Protein AF-A0A3N9MY67-F1 (afdb_monomer_lite)

Foldseek 3Di:
DPPPDDDCPVVDDPDDDDDDDDFDDDCQVLLLVQQAPPDPDHDDDDPDRPDHVPRDDDDGDDPDDDDDDDDDDD

Sequence (74 aa):
KLPFRVNVTDALKPGANTLEIKVTNLWVNRLIGDQQPGVSRTYTYTTQQFYQADSPLLPSGLLGPVRVVSLKTN

Structure (mmCIF, N/CA/C/O backbone):
data_AF-A0A3N9MY67-F1
#
_entry.id   AF-A0A3N9MY67-F1
#
loop_
_atom_site.group_PDB
_atom_site.id
_atom_site.type_symbol
_atom_site.label_atom_id
_atom_site.label_alt_id
_atom_site.label_comp_id
_atom_site.label_asym_id
_atom_site.label_entity_id
_atom_site.label_seq_id
_atom_site.pdbx_PDB_ins_code
_atom_site.Cartn_x
_atom_site.Cartn_y
_atom_site.Cartn_z
_atom_site.occupancy
_atom_site.B_iso_or_equiv
_atom_site.auth_seq_id
_atom_site.auth_comp_id
_atom_site.auth_asym_id
_atom_site.auth_atom_id
_atom_site.pdbx_PDB_model_num
ATOM 1 N N . LYS A 1 1 ? 9.061 -1.835 10.545 1.00 66.38 1 LYS A N 1
ATOM 2 C CA . LYS A 1 1 ? 9.453 -3.050 11.302 1.00 66.38 1 LYS A CA 1
ATOM 3 C C . LYS A 1 1 ? 8.176 -3.722 11.790 1.00 66.38 1 LYS A C 1
ATOM 5 O O . LYS A 1 1 ? 7.284 -3.004 12.218 1.00 66.38 1 LYS A O 1
ATOM 10 N N . LEU A 1 2 ? 8.061 -5.044 11.653 1.00 84.06 2 LEU A N 1
ATOM 11 C CA . LEU A 1 2 ? 6.911 -5.797 12.162 1.00 84.06 2 LEU A CA 1
ATOM 12 C C . LEU A 1 2 ? 6.949 -5.882 13.700 1.00 84.06 2 LEU A C 1
ATOM 14 O O . LEU A 1 2 ? 8.047 -5.876 14.262 1.00 84.06 2 LEU A O 1
ATOM 18 N N . PRO A 1 3 ? 5.788 -6.001 14.367 1.00 89.62 3 PRO A N 1
ATOM 19 C CA . PRO A 1 3 ? 4.438 -6.020 13.794 1.00 89.62 3 PRO A CA 1
ATOM 20 C C . PRO A 1 3 ? 3.931 -4.615 13.416 1.00 89.62 3 PRO A C 1
ATOM 22 O O . PRO A 1 3 ? 4.155 -3.653 14.142 1.00 89.62 3 PRO A O 1
ATOM 25 N N . PHE A 1 4 ? 3.199 -4.500 12.302 1.00 93.62 4 PHE A N 1
ATOM 26 C CA . PHE A 1 4 ? 2.509 -3.257 11.937 1.00 93.62 4 PHE A CA 1
ATOM 27 C C . PHE A 1 4 ? 1.215 -3.145 12.749 1.00 93.62 4 PHE A C 1
ATOM 29 O O . PHE A 1 4 ? 0.209 -3.773 12.420 1.00 93.62 4 PHE A O 1
ATOM 36 N N . ARG A 1 5 ? 1.266 -2.401 13.856 1.00 94.31 5 ARG A N 1
ATOM 37 C CA . ARG A 1 5 ? 0.134 -2.174 14.764 1.00 94.31 5 ARG A CA 1
ATOM 38 C C . ARG A 1 5 ? 0.106 -0.716 15.196 1.00 94.31 5 ARG A C 1
ATOM 40 O O . ARG A 1 5 ? 1.155 -0.098 15.349 1.00 94.31 5 ARG A O 1
ATOM 47 N N . VAL A 1 6 ? -1.096 -0.204 15.428 1.00 94.44 6 VAL A N 1
ATOM 48 C CA . VAL A 1 6 ? -1.336 1.132 15.971 1.00 94.44 6 VAL A CA 1
ATOM 49 C C . VAL A 1 6 ? -2.396 1.021 17.062 1.00 94.44 6 VAL A C 1
ATOM 51 O O . VAL A 1 6 ? -3.374 0.289 16.900 1.00 94.44 6 VAL A O 1
ATOM 54 N N . ASN A 1 7 ? -2.167 1.681 18.197 1.00 95.25 7 ASN A N 1
ATOM 55 C CA . ASN A 1 7 ? -3.165 1.766 19.256 1.00 95.25 7 ASN A CA 1
ATOM 56 C C . ASN A 1 7 ? -4.218 2.803 18.850 1.00 95.25 7 ASN A C 1
ATOM 58 O O . ASN A 1 7 ? -3.871 3.933 18.518 1.00 95.25 7 ASN A O 1
ATOM 62 N N . VAL A 1 8 ? -5.484 2.399 18.865 1.00 95.75 8 VAL A N 1
ATOM 63 C CA . VAL A 1 8 ? -6.630 3.241 18.505 1.00 95.75 8 VAL A CA 1
ATOM 64 C C . VAL A 1 8 ? -7.643 3.369 19.644 1.00 95.75 8 VAL A C 1
ATOM 66 O O . VAL A 1 8 ? -8.718 3.906 19.408 1.00 95.75 8 VAL A O 1
ATOM 69 N N . THR A 1 9 ? -7.332 2.890 20.858 1.00 95.25 9 THR A N 1
ATOM 70 C CA . THR A 1 9 ? -8.272 2.840 21.996 1.00 95.25 9 THR A CA 1
ATOM 71 C C . THR A 1 9 ? -8.988 4.170 22.214 1.00 95.25 9 THR A C 1
ATOM 73 O O . THR A 1 9 ? -10.213 4.186 22.275 1.00 95.25 9 THR A O 1
ATOM 76 N N . ASP A 1 10 ? -8.248 5.279 22.227 1.00 96.44 10 ASP A N 1
ATOM 77 C CA . ASP A 1 10 ? -8.804 6.608 22.513 1.00 96.44 10 ASP A CA 1
ATOM 78 C C . ASP A 1 10 ? -9.493 7.256 21.299 1.00 96.44 10 ASP A C 1
ATOM 80 O O . ASP A 1 10 ? -10.228 8.230 21.438 1.00 96.44 10 ASP A O 1
ATOM 84 N N . ALA A 1 11 ? -9.254 6.728 20.094 1.00 96.50 11 ALA A N 1
ATOM 85 C CA . ALA A 1 11 ? -9.823 7.240 18.848 1.00 96.50 11 ALA A CA 1
ATOM 86 C C . ALA A 1 11 ? -11.136 6.542 18.457 1.00 96.50 11 ALA A C 1
ATOM 88 O O . ALA A 1 11 ? -11.882 7.054 17.619 1.00 96.50 11 ALA A O 1
ATOM 89 N N . LEU A 1 12 ? -11.411 5.364 19.024 1.00 96.31 12 LEU A N 1
ATOM 90 C CA . LEU A 1 12 ? -12.622 4.602 18.741 1.00 96.31 12 LEU A CA 1
ATOM 91 C C . LEU A 1 12 ? -13.835 5.204 19.454 1.00 96.31 12 LEU A C 1
ATOM 93 O O . LEU A 1 12 ? -13.784 5.566 20.626 1.00 96.31 12 LEU A O 1
ATOM 97 N N . LYS A 1 13 ? -14.970 5.220 18.753 1.00 97.06 13 LYS A N 1
ATOM 98 C CA . LYS A 1 13 ? -16.285 5.548 19.324 1.00 97.06 13 LYS A CA 1
ATOM 99 C C . LYS A 1 13 ? -17.258 4.369 19.204 1.00 97.06 13 LYS A C 1
ATOM 101 O O . LYS A 1 13 ? -17.094 3.550 18.293 1.00 97.06 13 LYS A O 1
ATOM 106 N N . PRO A 1 14 ? -18.287 4.277 20.071 1.00 96.50 14 PRO A N 1
ATOM 107 C CA . PRO A 1 14 ? -19.356 3.296 19.914 1.00 96.50 14 PRO A CA 1
ATOM 108 C C . PRO A 1 14 ? -20.019 3.387 18.533 1.00 96.50 14 PRO A C 1
ATOM 110 O O . PRO A 1 14 ? -20.310 4.477 18.040 1.00 96.50 14 PRO A O 1
ATOM 113 N N . GLY A 1 15 ? -20.277 2.231 17.921 1.00 96.94 15 GLY A N 1
ATOM 114 C CA . GLY A 1 15 ? -20.899 2.135 16.601 1.00 96.94 15 GLY A CA 1
ATOM 115 C C . GLY A 1 15 ? -19.903 2.235 15.442 1.00 96.94 15 GLY A C 1
ATOM 116 O O . GLY A 1 15 ? -18.799 1.689 15.489 1.00 96.94 15 GLY A O 1
ATOM 117 N N . ALA A 1 16 ? -20.326 2.879 14.353 1.00 97.19 16 ALA A N 1
ATOM 118 C CA . ALA A 1 16 ? -19.553 2.943 13.118 1.00 97.19 16 ALA A CA 1
ATOM 119 C C . ALA A 1 16 ? -18.344 3.889 13.230 1.00 97.19 16 ALA A C 1
ATOM 121 O O . ALA A 1 16 ? -18.448 5.020 13.713 1.00 97.19 16 ALA A O 1
ATOM 122 N N . ASN A 1 17 ? -17.204 3.429 12.713 1.00 97.50 17 ASN A N 1
ATOM 123 C CA . ASN A 1 17 ? -15.954 4.178 12.631 1.00 97.50 17 ASN A CA 1
ATOM 124 C C . ASN A 1 17 ? -15.454 4.165 11.181 1.00 97.50 17 ASN A C 1
ATOM 126 O O . ASN A 1 17 ? -15.565 3.147 10.499 1.00 97.50 17 ASN A O 1
ATOM 130 N N . THR A 1 18 ? -14.875 5.276 10.730 1.00 97.44 18 THR A N 1
ATOM 131 C CA . THR A 1 18 ? -14.194 5.356 9.431 1.00 97.44 18 THR A CA 1
ATOM 132 C C . THR A 1 18 ? -12.702 5.150 9.648 1.00 97.44 18 THR A C 1
ATOM 134 O O . THR A 1 18 ? -12.109 5.809 10.498 1.00 97.44 18 THR A O 1
ATOM 137 N N . LEU A 1 19 ? -12.096 4.250 8.8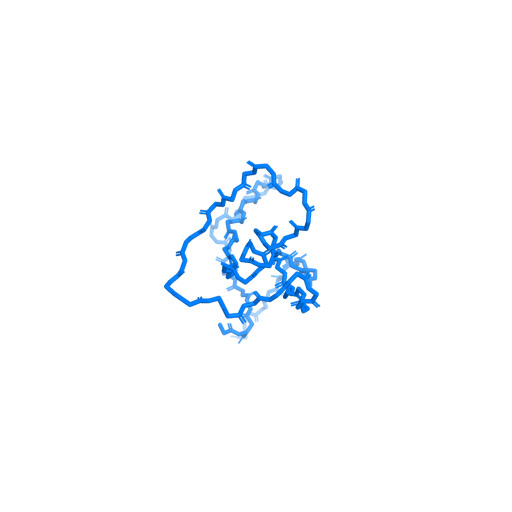74 1.00 95.00 19 LEU A N 1
ATOM 138 C CA . LEU A 1 19 ? -10.664 3.966 8.915 1.00 95.00 19 LEU A CA 1
ATOM 139 C C . LEU A 1 19 ? -10.025 4.353 7.578 1.00 95.00 19 LEU A C 1
ATOM 141 O O . LEU A 1 19 ? -10.406 3.819 6.539 1.00 95.00 19 LEU A O 1
ATOM 145 N N . GLU A 1 20 ? -9.029 5.237 7.614 1.00 97.00 20 GLU A N 1
ATOM 146 C CA . GLU A 1 20 ? -8.205 5.597 6.457 1.00 97.00 20 GLU A CA 1
ATOM 147 C C . GLU A 1 20 ? -6.752 5.185 6.713 1.00 97.00 20 GLU A C 1
ATOM 149 O O . GLU A 1 20 ? -6.177 5.505 7.754 1.00 97.00 20 GLU A O 1
ATOM 154 N N . ILE A 1 21 ? -6.149 4.470 5.760 1.00 95.94 21 ILE A N 1
ATOM 155 C CA . ILE A 1 21 ? -4.752 4.034 5.835 1.00 95.94 21 ILE A CA 1
ATOM 156 C C . ILE 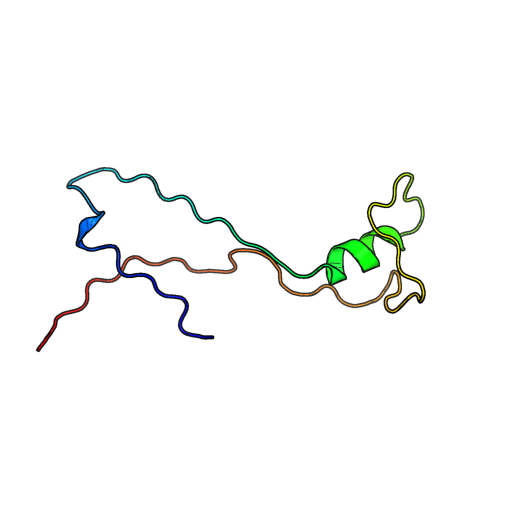A 1 21 ? -4.042 4.483 4.561 1.00 95.94 21 ILE A C 1
ATOM 158 O O . ILE A 1 21 ? -4.311 3.972 3.474 1.00 95.94 21 ILE A O 1
ATOM 162 N N . LYS A 1 22 ? -3.094 5.411 4.705 1.00 97.12 22 LYS A N 1
ATOM 163 C CA . LYS A 1 22 ? -2.201 5.822 3.618 1.00 97.12 22 LYS A CA 1
ATOM 164 C C . LYS A 1 22 ? -1.007 4.873 3.569 1.00 97.12 22 LYS A C 1
ATOM 166 O O . LYS A 1 22 ? -0.242 4.792 4.527 1.00 97.12 22 LYS A O 1
ATOM 171 N N . VAL A 1 23 ? -0.863 4.144 2.464 1.00 96.31 23 VAL A N 1
ATOM 172 C CA . VAL A 1 23 ? 0.235 3.194 2.241 1.00 96.31 23 VAL A CA 1
ATOM 173 C C . VAL A 1 23 ? 1.156 3.725 1.154 1.00 96.31 23 VAL A C 1
ATOM 175 O O . VAL A 1 23 ? 0.694 4.106 0.083 1.00 96.31 23 VAL A O 1
ATOM 178 N N . THR A 1 24 ? 2.458 3.681 1.415 1.00 96.38 24 THR A N 1
ATOM 179 C CA . THR A 1 24 ? 3.500 4.031 0.445 1.00 96.38 24 THR A CA 1
ATOM 180 C C . THR A 1 24 ? 4.316 2.785 0.109 1.00 96.38 24 THR A C 1
ATOM 182 O O . THR A 1 24 ? 4.636 1.996 0.999 1.00 96.38 24 THR A O 1
ATOM 185 N N . ASN A 1 25 ? 4.651 2.595 -1.167 1.00 96.31 25 ASN A N 1
ATOM 186 C CA . ASN A 1 25 ? 5.514 1.519 -1.660 1.00 96.31 25 ASN A CA 1
ATOM 187 C C . ASN A 1 25 ? 6.817 2.081 -2.264 1.00 96.31 25 ASN A C 1
ATOM 189 O O . ASN A 1 25 ? 7.058 3.287 -2.264 1.00 96.31 25 ASN A O 1
ATOM 193 N N . LEU A 1 26 ? 7.679 1.183 -2.746 1.00 96.31 26 LEU A N 1
ATOM 194 C CA . LEU A 1 26 ? 8.910 1.541 -3.451 1.00 96.31 26 LEU A CA 1
ATOM 195 C C . LEU A 1 26 ? 8.649 1.782 -4.944 1.00 96.31 26 LEU A C 1
ATOM 197 O O . LEU A 1 26 ? 7.711 1.235 -5.522 1.00 96.31 26 LEU A O 1
ATOM 201 N N . TRP A 1 27 ? 9.559 2.513 -5.590 1.00 96.88 27 TRP A N 1
ATOM 202 C CA . TRP A 1 27 ? 9.499 2.832 -7.022 1.00 96.88 27 TRP A CA 1
ATOM 203 C C . TRP A 1 27 ? 9.692 1.637 -7.966 1.00 96.88 27 TRP A C 1
ATOM 205 O O . TRP A 1 27 ? 9.415 1.771 -9.153 1.00 96.88 27 TRP A O 1
ATOM 215 N N . VAL A 1 28 ? 10.133 0.476 -7.469 1.00 97.25 28 VAL A N 1
ATOM 216 C CA . VAL A 1 28 ? 10.529 -0.694 -8.278 1.00 97.25 28 VAL A CA 1
ATOM 217 C C . VAL A 1 28 ? 9.476 -1.071 -9.321 1.00 97.25 28 VAL A C 1
ATOM 219 O O . VAL A 1 28 ? 9.772 -1.104 -10.510 1.00 97.25 28 VAL A O 1
ATOM 222 N N . ASN A 1 29 ? 8.221 -1.248 -8.907 1.00 97.44 29 ASN A N 1
ATOM 223 C CA . ASN A 1 29 ? 7.151 -1.649 -9.826 1.00 97.44 29 ASN A CA 1
ATOM 224 C C . ASN A 1 29 ? 6.845 -0.571 -10.877 1.00 97.44 29 ASN A C 1
ATOM 226 O O . ASN A 1 29 ? 6.450 -0.896 -11.993 1.00 97.44 29 ASN A O 1
ATOM 230 N N . ARG A 1 30 ? 7.037 0.714 -10.546 1.00 97.38 30 ARG A N 1
ATOM 231 C CA . ARG A 1 30 ? 6.857 1.815 -11.500 1.00 97.38 30 ARG A CA 1
ATOM 232 C C . ARG A 1 30 ? 8.019 1.896 -12.490 1.00 97.38 30 ARG A C 1
ATOM 234 O O . ARG A 1 30 ? 7.761 2.099 -13.669 1.00 97.38 30 ARG A O 1
ATOM 241 N N . LEU A 1 31 ? 9.255 1.678 -12.033 1.00 97.44 31 LEU A N 1
ATOM 242 C CA . LEU A 1 31 ? 10.437 1.587 -12.899 1.00 97.44 31 LEU A CA 1
ATOM 243 C C . LEU A 1 31 ? 10.288 0.431 -13.901 1.00 97.44 31 LEU A C 1
ATOM 245 O O . LEU A 1 31 ? 10.472 0.647 -15.093 1.00 97.44 31 LEU A O 1
ATOM 249 N N . ILE A 1 32 ? 9.866 -0.755 -13.443 1.00 97.56 32 ILE A N 1
ATOM 250 C CA . ILE A 1 32 ? 9.561 -1.914 -14.309 1.00 97.56 32 ILE A CA 1
ATOM 251 C C . ILE A 1 32 ? 8.419 -1.588 -15.279 1.00 97.56 32 ILE A C 1
ATOM 253 O O . ILE A 1 32 ? 8.487 -1.906 -16.466 1.00 97.56 32 ILE A O 1
ATOM 257 N N . GLY A 1 33 ? 7.370 -0.925 -14.785 1.00 96.81 33 GLY A N 1
ATOM 258 C CA . GLY A 1 33 ? 6.230 -0.497 -15.590 1.00 96.81 33 GLY A CA 1
ATOM 259 C C . GLY A 1 33 ? 6.611 0.468 -16.714 1.00 96.81 33 GLY A C 1
ATOM 260 O O . GLY A 1 33 ? 6.019 0.409 -17.784 1.00 96.81 33 GLY A O 1
ATOM 261 N N . ASP A 1 34 ? 7.601 1.335 -16.495 1.00 97.06 34 ASP A N 1
ATOM 262 C CA . ASP A 1 34 ? 8.099 2.273 -17.509 1.00 97.06 34 ASP A CA 1
ATOM 263 C C . ASP A 1 34 ? 8.952 1.589 -18.592 1.00 97.06 34 ASP A C 1
ATOM 265 O O . ASP A 1 34 ? 9.155 2.177 -19.649 1.00 97.06 34 ASP A O 1
ATOM 269 N N . GLN A 1 35 ? 9.426 0.358 -18.360 1.00 96.06 35 GLN A N 1
ATOM 270 C CA . GLN A 1 35 ? 10.156 -0.438 -19.357 1.00 96.06 35 GLN A CA 1
ATOM 271 C C . GLN A 1 35 ? 9.246 -1.3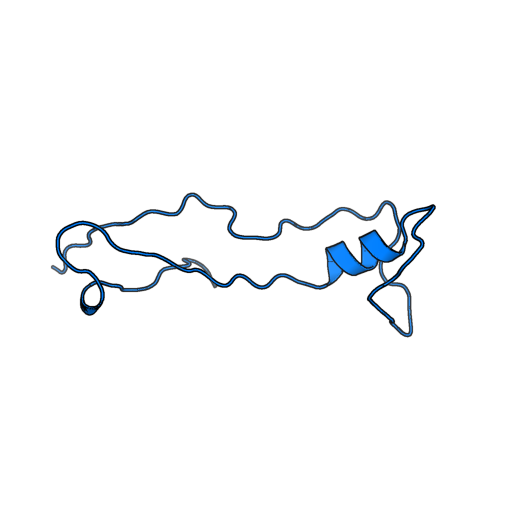18 -20.232 1.00 96.06 35 GLN A C 1
ATOM 273 O O . GLN A 1 35 ? 9.737 -1.967 -21.153 1.00 96.06 35 GLN A O 1
ATOM 278 N N . GLN A 1 36 ? 7.936 -1.382 -19.958 1.00 97.00 36 GLN A N 1
ATOM 279 C CA . GLN A 1 36 ? 7.030 -2.261 -20.704 1.00 97.00 36 GLN A CA 1
ATOM 280 C C . GLN A 1 36 ? 6.913 -1.835 -22.180 1.00 97.00 36 GLN A C 1
ATOM 282 O O . GLN A 1 36 ? 6.864 -0.637 -22.482 1.00 97.00 36 GLN A O 1
ATOM 287 N N . PRO A 1 37 ? 6.824 -2.792 -23.122 1.00 95.50 37 PRO A N 1
ATOM 288 C CA . PRO A 1 37 ? 6.647 -2.468 -24.531 1.00 95.50 37 PRO A CA 1
ATOM 289 C C . PRO A 1 37 ? 5.309 -1.749 -24.759 1.00 95.50 37 PRO A C 1
ATOM 291 O O . PRO A 1 37 ? 4.281 -2.124 -24.200 1.00 95.50 37 PRO A O 1
ATOM 294 N N . GLY A 1 38 ? 5.317 -0.713 -25.600 1.00 94.44 38 GLY A N 1
ATOM 295 C CA . GLY A 1 38 ? 4.104 0.035 -25.957 1.00 94.44 38 GLY A CA 1
ATOM 296 C C . GLY A 1 38 ? 3.657 1.086 -24.933 1.00 94.44 38 GLY A C 1
ATOM 297 O O . GLY A 1 38 ? 2.576 1.655 -25.079 1.00 94.44 38 GLY A O 1
ATOM 298 N N . VAL A 1 39 ? 4.470 1.384 -23.915 1.00 94.94 39 VAL A N 1
ATOM 299 C CA . VAL A 1 39 ? 4.194 2.476 -22.972 1.00 94.94 39 VAL A CA 1
ATOM 300 C C . VAL A 1 39 ? 4.322 3.827 -23.677 1.00 94.94 39 VAL A C 1
ATOM 302 O O . VAL A 1 39 ? 5.392 4.214 -24.136 1.00 94.94 39 VAL A O 1
ATOM 305 N N . SER A 1 40 ? 3.218 4.572 -23.730 1.00 94.06 40 SER A N 1
ATOM 306 C CA . SER A 1 40 ? 3.161 5.920 -24.314 1.00 94.06 40 SER A CA 1
ATOM 307 C C . SER A 1 40 ? 3.596 7.025 -23.349 1.00 94.06 40 SER A C 1
ATOM 309 O O . SER A 1 40 ? 3.890 8.141 -23.777 1.00 94.06 40 SER A O 1
ATOM 311 N N . ARG A 1 41 ? 3.632 6.734 -22.043 1.00 95.81 41 ARG A N 1
ATOM 312 C CA . ARG A 1 41 ? 4.026 7.676 -20.994 1.00 95.81 41 ARG A CA 1
ATOM 313 C C . ARG A 1 41 ? 4.794 6.978 -19.881 1.00 95.81 41 ARG A C 1
ATOM 315 O O . ARG A 1 41 ? 4.263 6.089 -19.220 1.00 95.81 41 ARG A O 1
ATOM 322 N N . THR A 1 42 ? 5.994 7.473 -19.620 1.00 95.19 42 THR A N 1
ATOM 323 C CA . THR A 1 42 ? 6.802 7.117 -18.455 1.00 95.19 42 THR A CA 1
ATOM 324 C C . THR A 1 42 ? 6.632 8.159 -17.347 1.00 95.19 42 THR A C 1
ATOM 326 O O . THR A 1 42 ? 6.221 9.299 -17.588 1.00 95.19 42 THR A O 1
ATOM 329 N N . TYR A 1 43 ? 6.900 7.754 -16.109 1.00 95.50 43 TYR A N 1
ATOM 330 C CA . TYR A 1 43 ? 6.764 8.598 -14.916 1.00 95.50 43 TYR A CA 1
ATOM 331 C C . TYR A 1 43 ? 8.092 8.814 -14.193 1.00 95.50 43 TYR A C 1
ATOM 333 O O . TYR A 1 43 ? 8.186 9.684 -13.328 1.00 95.50 43 TYR A O 1
ATOM 341 N N . THR A 1 44 ? 9.101 8.010 -14.512 1.00 96.00 44 THR A N 1
ATOM 342 C CA . THR A 1 44 ? 10.371 7.958 -13.796 1.00 96.00 44 THR A CA 1
ATOM 343 C C . THR A 1 44 ? 11.543 8.227 -14.731 1.00 96.00 44 THR A C 1
ATOM 345 O O . THR A 1 44 ? 11.486 7.961 -15.930 1.00 96.00 44 THR A O 1
ATOM 348 N N . TYR A 1 45 ? 12.619 8.765 -14.162 1.00 95.06 45 TYR A N 1
ATOM 349 C CA . TYR A 1 45 ? 13.899 8.943 -14.834 1.00 95.06 45 TYR A CA 1
ATOM 350 C C . TYR A 1 45 ? 15.021 8.596 -13.855 1.00 95.06 45 TYR A C 1
ATOM 352 O O . TYR A 1 45 ? 15.056 9.116 -12.738 1.00 95.06 45 TYR A O 1
ATOM 360 N N . THR A 1 46 ? 15.931 7.718 -14.271 1.00 94.31 46 THR A N 1
ATOM 361 C CA . THR A 1 46 ? 17.125 7.330 -13.513 1.00 94.31 46 THR A CA 1
ATOM 362 C C . THR A 1 46 ? 18.337 7.352 -14.440 1.00 94.31 46 THR A C 1
ATOM 364 O O . THR A 1 46 ? 18.227 7.025 -15.617 1.00 94.31 46 THR A O 1
ATOM 367 N N . THR A 1 47 ? 19.508 7.736 -13.922 1.00 96.38 47 THR A N 1
ATOM 368 C CA . THR A 1 47 ? 20.750 7.814 -14.718 1.00 96.38 47 THR A CA 1
ATOM 369 C C . THR A 1 47 ? 21.207 6.455 -15.249 1.00 96.38 47 THR A C 1
ATOM 371 O O . THR A 1 47 ? 21.826 6.389 -16.305 1.00 96.38 47 THR A O 1
ATOM 374 N N . GLN A 1 48 ? 20.884 5.375 -14.537 1.00 93.44 48 GLN A N 1
ATOM 375 C CA . GLN A 1 48 ? 21.097 3.995 -14.959 1.00 93.44 48 GLN A CA 1
ATOM 376 C C . GLN A 1 48 ? 19.787 3.209 -14.841 1.00 93.44 48 GLN A C 1
ATOM 378 O O . GLN A 1 48 ? 18.999 3.426 -13.915 1.00 93.44 48 GLN A O 1
ATOM 383 N N . GLN A 1 49 ? 19.553 2.289 -15.776 1.00 90.62 49 GLN A N 1
ATOM 384 C CA . GLN A 1 49 ? 18.406 1.383 -15.752 1.00 90.62 49 GLN A CA 1
ATOM 385 C C . GLN A 1 49 ? 18.731 0.155 -14.896 1.00 90.62 49 GLN A C 1
ATOM 387 O O . GLN A 1 49 ? 19.507 -0.709 -15.295 1.00 90.62 49 GLN A O 1
ATOM 392 N N . PHE A 1 50 ? 18.149 0.097 -13.697 1.00 90.94 50 PHE A N 1
ATOM 393 C CA . PHE A 1 50 ? 18.358 -1.006 -12.749 1.00 90.94 50 PHE A CA 1
ATOM 394 C C . PHE A 1 50 ? 17.375 -2.173 -12.930 1.00 90.94 50 PHE A C 1
ATOM 396 O O . PHE A 1 50 ? 17.614 -3.247 -12.388 1.00 90.94 50 PHE A O 1
ATOM 403 N N . TYR A 1 51 ? 16.278 -1.966 -13.664 1.00 96.44 51 TYR A N 1
ATOM 404 C CA . TYR A 1 51 ? 15.199 -2.938 -13.842 1.00 96.44 51 TYR A CA 1
ATOM 405 C C . TYR A 1 51 ? 14.834 -3.074 -15.317 1.00 96.44 51 TYR A C 1
ATOM 407 O O . TYR A 1 51 ? 14.912 -2.099 -16.062 1.00 96.44 51 TYR A O 1
ATOM 415 N N . GLN A 1 52 ? 14.420 -4.277 -15.705 1.00 96.31 52 GLN A N 1
ATOM 416 C CA . GLN A 1 52 ? 13.981 -4.636 -17.053 1.00 96.31 52 GLN A CA 1
ATOM 417 C C . GLN A 1 52 ? 12.477 -4.925 -17.070 1.00 96.31 52 GLN A C 1
ATOM 419 O O . GLN A 1 52 ? 11.857 -5.091 -16.017 1.00 96.31 52 GLN A O 1
ATOM 424 N N . ALA A 1 53 ? 11.885 -5.002 -18.264 1.00 96.81 53 ALA A N 1
ATOM 425 C CA . ALA A 1 53 ? 10.453 -5.264 -18.428 1.00 96.81 53 ALA A CA 1
ATOM 426 C C . ALA A 1 53 ? 10.002 -6.608 -17.818 1.00 96.81 53 ALA A C 1
ATOM 428 O O . ALA A 1 53 ? 8.859 -6.732 -17.383 1.00 96.81 53 ALA A O 1
ATOM 429 N N . ASP A 1 54 ? 10.892 -7.597 -17.758 1.00 97.56 54 ASP A N 1
ATOM 430 C CA . ASP A 1 54 ? 10.656 -8.938 -17.213 1.00 97.56 54 ASP A CA 1
ATOM 431 C C . ASP A 1 54 ? 11.083 -9.094 -15.741 1.00 97.56 54 ASP A C 1
ATOM 433 O O . ASP A 1 54 ? 10.934 -10.170 -15.159 1.00 97.56 54 ASP A O 1
ATOM 437 N N . SER A 1 55 ? 11.602 -8.033 -15.113 1.00 98.00 55 SER A N 1
ATOM 438 C CA . SER A 1 55 ? 11.989 -8.076 -13.703 1.00 98.00 55 SER A CA 1
ATOM 439 C C . SER A 1 55 ? 10.777 -8.373 -12.806 1.00 98.00 55 SER A C 1
ATOM 441 O O . SER A 1 55 ? 9.678 -7.868 -13.058 1.00 98.00 55 SER A O 1
ATOM 443 N N . PRO A 1 56 ? 10.949 -9.161 -11.729 1.00 97.94 56 PRO A N 1
ATOM 444 C CA . PRO A 1 56 ? 9.838 -9.542 -10.870 1.00 97.94 56 PRO A CA 1
ATOM 445 C C . PRO A 1 56 ? 9.271 -8.326 -10.135 1.00 97.94 56 PRO A C 1
ATOM 447 O O . PRO A 1 56 ? 10.006 -7.517 -9.563 1.00 97.94 56 PRO A O 1
ATOM 450 N N . LEU A 1 57 ? 7.943 -8.230 -10.100 1.00 97.75 57 LEU A N 1
ATOM 451 C CA . LEU A 1 57 ? 7.257 -7.219 -9.305 1.00 97.75 57 LEU A CA 1
ATOM 452 C C . LEU A 1 57 ? 7.409 -7.510 -7.812 1.00 97.75 57 LEU A C 1
ATOM 454 O O . LEU A 1 57 ? 7.357 -8.657 -7.364 1.00 97.75 57 LEU A O 1
ATOM 458 N N . LEU A 1 58 ? 7.531 -6.445 -7.028 1.00 97.56 58 LEU A N 1
ATOM 459 C CA . LEU A 1 58 ? 7.515 -6.529 -5.577 1.00 97.56 58 LEU A CA 1
ATOM 460 C C . LEU A 1 58 ? 6.077 -6.460 -5.045 1.00 97.56 58 LEU A C 1
ATOM 462 O O . LEU A 1 58 ? 5.264 -5.692 -5.573 1.00 97.56 58 LEU A O 1
ATOM 466 N N . PRO A 1 59 ? 5.752 -7.183 -3.960 1.00 96.75 59 PRO A N 1
ATOM 467 C CA . PRO A 1 59 ? 4.489 -6.994 -3.259 1.00 96.75 59 PRO A CA 1
ATOM 468 C C . PRO A 1 59 ? 4.314 -5.531 -2.830 1.00 96.75 59 PRO A C 1
ATOM 470 O O . PRO A 1 59 ? 5.227 -4.922 -2.270 1.00 96.75 59 PRO A O 1
ATOM 473 N N . SER A 1 60 ? 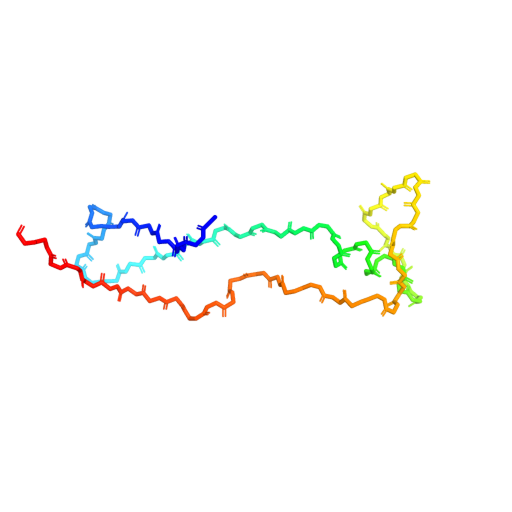3.137 -4.954 -3.074 1.00 96.75 60 SER A N 1
ATOM 474 C CA . SER A 1 60 ? 2.855 -3.556 -2.736 1.00 96.75 60 SER A CA 1
ATOM 475 C C . SER A 1 60 ? 1.419 -3.348 -2.273 1.00 96.75 60 SER A C 1
ATOM 477 O O . SER A 1 60 ? 0.504 -3.954 -2.823 1.00 96.75 60 SER A O 1
ATOM 479 N N . GLY A 1 61 ? 1.226 -2.442 -1.312 1.00 95.44 61 GLY A N 1
ATOM 480 C CA . GLY A 1 61 ? -0.087 -2.086 -0.771 1.00 95.44 61 GLY A CA 1
ATOM 481 C C . GLY A 1 61 ? -0.359 -2.680 0.613 1.00 95.44 61 GLY A C 1
ATOM 482 O O . GLY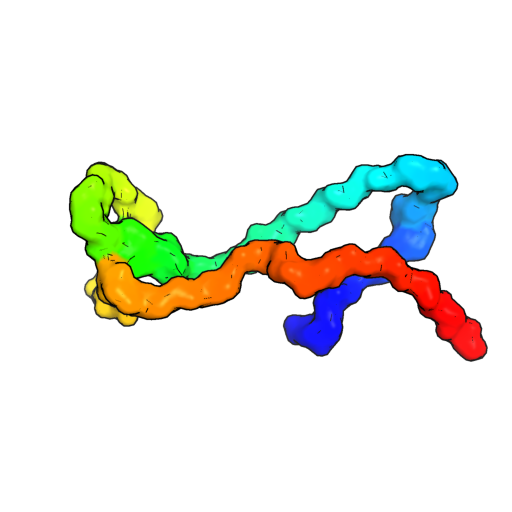 A 1 61 ? 0.548 -3.145 1.306 1.00 95.44 61 GLY A O 1
ATOM 483 N N . LEU A 1 62 ? -1.623 -2.633 1.034 1.00 95.69 62 LEU A N 1
ATOM 484 C CA . LEU A 1 62 ? -2.085 -3.168 2.315 1.00 95.69 62 LEU A CA 1
ATOM 485 C C . LEU A 1 62 ? -2.431 -4.657 2.171 1.00 95.69 62 LEU A C 1
ATOM 487 O O . LEU A 1 62 ? -3.588 -5.015 1.983 1.00 95.69 62 LEU A O 1
ATOM 491 N N . LEU A 1 63 ? -1.416 -5.520 2.238 1.00 94.19 63 LEU A N 1
ATOM 492 C CA . LEU A 1 63 ? -1.554 -6.951 1.910 1.00 94.19 63 LEU A CA 1
ATOM 493 C C . LEU A 1 63 ? -2.437 -7.745 2.892 1.00 94.19 63 LEU A C 1
ATOM 495 O O . LEU A 1 63 ? -3.013 -8.762 2.523 1.00 94.19 63 LEU A O 1
ATOM 499 N N . GLY A 1 64 ? -2.586 -7.259 4.124 1.00 87.88 64 GLY A N 1
ATOM 500 C CA . GLY A 1 64 ? -3.552 -7.790 5.083 1.00 87.88 64 GLY A CA 1
ATOM 501 C C . GLY A 1 64 ? -3.240 -9.198 5.624 1.00 87.88 64 GLY A C 1
ATOM 502 O O . GLY A 1 64 ? -2.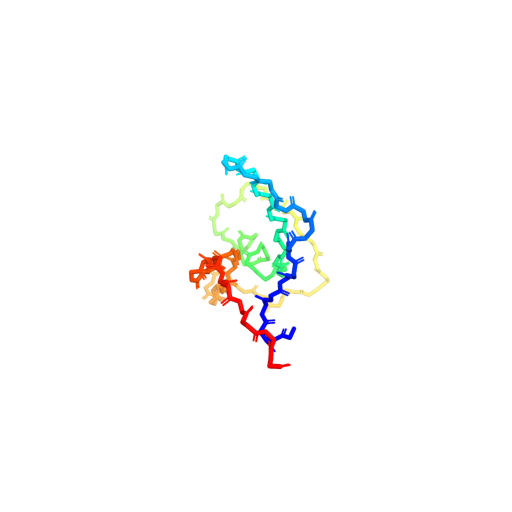149 -9.728 5.412 1.00 87.88 64 GLY A O 1
ATOM 503 N N . PRO A 1 65 ? -4.184 -9.792 6.382 1.00 93.81 65 PRO A N 1
ATOM 504 C CA . PRO A 1 65 ? -5.476 -9.224 6.781 1.00 93.81 65 PRO A CA 1
ATOM 505 C C . PRO A 1 65 ? -5.333 -8.087 7.809 1.00 93.81 65 PRO A C 1
ATOM 507 O O . PRO A 1 65 ? -4.500 -8.155 8.711 1.00 93.81 65 PRO A O 1
ATOM 510 N N . VAL A 1 66 ? -6.183 -7.061 7.710 1.00 95.19 66 VAL A N 1
ATOM 511 C CA . VAL A 1 66 ? -6.304 -6.010 8.737 1.00 95.19 66 VAL A CA 1
ATOM 512 C C . VAL A 1 66 ? -7.289 -6.480 9.799 1.00 95.19 66 VAL A C 1
ATOM 514 O O . VAL A 1 66 ? -8.386 -6.928 9.472 1.00 95.19 66 VAL A O 1
ATOM 517 N N . ARG A 1 67 ? -6.901 -6.403 11.074 1.00 95.19 67 ARG A N 1
ATOM 518 C CA . ARG A 1 67 ? -7.728 -6.861 12.196 1.00 95.19 67 ARG A CA 1
ATOM 519 C C . ARG A 1 67 ? -7.756 -5.821 13.302 1.00 95.19 67 ARG A C 1
ATOM 521 O O . ARG A 1 67 ? -6.712 -5.288 13.670 1.00 95.19 67 ARG A O 1
ATOM 528 N N . VAL A 1 68 ? -8.938 -5.612 13.870 1.00 94.06 68 VAL A N 1
ATOM 529 C CA . VAL A 1 68 ? -9.088 -4.966 15.175 1.00 94.06 68 VAL A CA 1
ATOM 530 C C . VAL A 1 68 ? -8.969 -6.056 16.231 1.00 94.06 68 VAL A C 1
ATOM 532 O O . VAL A 1 68 ? -9.626 -7.092 16.135 1.00 94.06 68 VAL A O 1
ATOM 535 N N . VAL A 1 69 ? -8.098 -5.845 17.212 1.00 94.81 69 VAL A N 1
ATOM 536 C CA . VAL A 1 69 ? -7.877 -6.789 18.309 1.00 94.81 69 VAL A CA 1
ATOM 537 C C . VAL A 1 69 ? -8.006 -6.053 19.632 1.00 94.81 69 VAL A C 1
ATOM 539 O O . VAL A 1 69 ? -7.502 -4.942 19.777 1.00 94.81 69 VAL A O 1
ATOM 542 N N . SER A 1 70 ? -8.680 -6.675 20.595 1.00 93.81 70 SER A N 1
ATOM 543 C CA . SER A 1 70 ? -8.678 -6.218 21.983 1.00 93.81 70 SER A CA 1
ATOM 544 C C . SER A 1 70 ? -7.533 -6.909 22.717 1.00 93.81 70 SER A C 1
ATOM 546 O O . SER A 1 70 ? -7.356 -8.123 22.592 1.00 93.81 70 SER A O 1
ATOM 548 N N . LEU A 1 71 ? -6.737 -6.136 23.450 1.00 90.38 71 LEU A N 1
ATOM 549 C CA . LEU A 1 71 ? -5.655 -6.634 24.293 1.00 90.38 71 LEU A CA 1
ATOM 550 C C . LEU A 1 71 ? -6.030 -6.348 25.748 1.00 90.38 71 LEU A C 1
ATOM 552 O O . LEU A 1 71 ? -6.502 -5.256 26.054 1.00 90.38 71 LEU A O 1
ATOM 556 N N . LYS A 1 72 ? -5.823 -7.316 26.642 1.00 83.94 72 LYS A N 1
ATOM 557 C CA . LYS A 1 72 ? -5.910 -7.087 28.088 1.00 83.94 72 LYS A CA 1
ATOM 558 C C . LYS A 1 72 ? -4.529 -6.697 28.598 1.00 83.94 72 LYS A C 1
ATOM 560 O O . LYS A 1 72 ? -3.552 -7.366 28.265 1.00 83.94 72 LYS A O 1
ATOM 565 N N . THR A 1 73 ? -4.458 -5.643 29.398 1.00 74.81 73 THR A N 1
ATOM 566 C CA . THR A 1 73 ? -3.276 -5.358 30.215 1.00 74.81 73 THR A CA 1
ATOM 567 C C . THR A 1 73 ? -3.422 -6.156 31.508 1.00 74.81 73 THR A C 1
ATOM 569 O O . THR A 1 73 ? -4.496 -6.123 32.109 1.00 74.81 73 THR A O 1
ATOM 572 N N . ASN A 1 74 ? -2.393 -6.925 31.869 1.00 52.00 74 ASN A N 1
ATOM 573 C CA . ASN A 1 74 ? -2.325 -7.610 33.164 1.00 52.00 74 ASN A CA 1
ATOM 574 C C . ASN A 1 74 ? -2.144 -6.610 34.305 1.00 52.00 74 ASN A C 1
ATOM 576 O O . ASN A 1 74 ? -1.480 -5.576 34.059 1.00 52.00 74 ASN A O 1
#

pLDDT: mean 94.01, std 6.92, range [52.0, 98.0]

Radius of gyration: 19.32 Å; chains: 1; bounding box: 42×18×59 Å

Secondary structure (DSSP, 8-state):
--S-----TTT--SS-----------THHHHHHHTSTT-S------SS----TTSPPPP-S--S----------